Protein AF-A0A7W1Q8U8-F1 (afdb_monomer_lite)

Foldseek 3Di:
DPPPDPPDDPQLLVLLVVQDDPVDDLVVSLVSSQVSCVVVVHPRDDSVVSSVSNVVVVVVVVLVVQLVVQLVVLVVVLVVCVVVVHDRDPVVSVVSNVPRSD

Structure (mmCIF, N/CA/C/O backbone):
data_AF-A0A7W1Q8U8-F1
#
_entry.id   AF-A0A7W1Q8U8-F1
#
loop_
_atom_site.group_PDB
_atom_site.id
_atom_site.type_symbol
_atom_site.label_atom_id
_atom_site.label_alt_id
_atom_site.label_comp_id
_atom_site.label_asym_id
_atom_site.label_entity_id
_atom_site.label_seq_id
_atom_site.pdbx_PDB_ins_code
_atom_site.Cartn_x
_atom_site.Cartn_y
_atom_site.Cartn_z
_atom_site.occupancy
_atom_site.B_iso_or_equiv
_atom_site.auth_seq_id
_atom_site.auth_comp_id
_atom_site.auth_asym_id
_atom_site.auth_atom_id
_atom_site.pdbx_PDB_model_num
ATOM 1 N N . MET A 1 1 ? 18.008 -9.999 14.019 1.00 39.34 1 MET A N 1
ATOM 2 C CA . MET A 1 1 ? 16.754 -9.231 13.852 1.00 39.34 1 MET A CA 1
ATOM 3 C C . MET A 1 1 ? 15.708 -9.895 14.726 1.00 39.34 1 MET A C 1
ATOM 5 O O . MET A 1 1 ? 15.533 -11.094 14.583 1.00 39.34 1 MET A O 1
ATOM 9 N N . VAL A 1 2 ? 15.090 -9.178 15.667 1.00 39.09 2 VAL A N 1
ATOM 10 C CA . VAL A 1 2 ? 13.995 -9.750 16.467 1.00 39.09 2 VAL A CA 1
ATOM 11 C C . VAL A 1 2 ? 12.742 -9.722 15.603 1.00 39.09 2 VAL A C 1
ATOM 13 O O . VAL A 1 2 ? 12.272 -8.645 15.236 1.00 39.09 2 VAL A O 1
ATOM 16 N N . GLU A 1 3 ? 12.230 -10.893 15.245 1.00 44.72 3 GLU A N 1
ATOM 17 C CA . GLU A 1 3 ? 10.962 -11.035 14.538 1.00 44.72 3 GLU A CA 1
ATOM 18 C C . GLU A 1 3 ? 9.834 -10.779 15.548 1.00 44.72 3 GLU A C 1
ATOM 20 O O . GLU A 1 3 ? 9.376 -11.659 16.272 1.00 44.72 3 GLU A O 1
ATOM 25 N N . ILE A 1 4 ? 9.473 -9.504 15.706 1.00 41.94 4 ILE A N 1
ATOM 26 C CA . ILE A 1 4 ? 8.387 -9.096 16.596 1.00 41.94 4 ILE A CA 1
ATOM 27 C C . ILE A 1 4 ? 7.086 -9.536 15.929 1.00 41.94 4 ILE A C 1
ATOM 29 O O . ILE A 1 4 ? 6.725 -9.003 14.877 1.00 41.94 4 ILE A O 1
ATOM 33 N N . ALA A 1 5 ? 6.378 -10.487 16.544 1.00 51.53 5 ALA A N 1
ATOM 34 C CA . ALA A 1 5 ? 5.048 -10.889 16.099 1.00 51.53 5 ALA A CA 1
ATOM 35 C C . ALA A 1 5 ? 4.173 -9.638 15.880 1.00 51.53 5 ALA A C 1
ATOM 37 O O . ALA A 1 5 ? 4.193 -8.728 16.723 1.00 51.53 5 ALA A O 1
ATOM 38 N N . PRO A 1 6 ? 3.420 -9.542 14.766 1.00 63.62 6 PRO A N 1
ATOM 39 C CA . PRO A 1 6 ? 2.540 -8.410 14.531 1.00 63.62 6 PRO A CA 1
ATOM 40 C C . PRO A 1 6 ? 1.657 -8.186 15.759 1.00 63.62 6 PRO A C 1
ATOM 42 O O . PRO A 1 6 ? 0.950 -9.088 16.198 1.00 63.62 6 PRO A O 1
ATOM 45 N N . ARG A 1 7 ? 1.691 -6.972 16.326 1.00 74.38 7 ARG A N 1
ATOM 46 C CA . ARG A 1 7 ? 0.900 -6.624 17.525 1.00 74.38 7 ARG A CA 1
ATOM 47 C C . ARG A 1 7 ? -0.612 -6.799 17.323 1.00 74.38 7 ARG A C 1
ATOM 49 O O . ARG A 1 7 ? -1.356 -6.769 18.296 1.00 74.38 7 ARG A O 1
ATOM 56 N N . TYR A 1 8 ? -1.057 -6.945 16.077 1.00 80.56 8 TYR A N 1
ATOM 57 C CA . TYR A 1 8 ? -2.441 -7.196 15.706 1.00 80.56 8 TYR A CA 1
ATOM 58 C C . TYR A 1 8 ? -2.553 -8.467 14.881 1.00 80.56 8 TYR A C 1
ATOM 60 O O . TYR A 1 8 ? -1.660 -8.791 14.098 1.00 80.56 8 TYR A O 1
ATOM 68 N N . SER A 1 9 ? -3.686 -9.149 15.029 1.00 84.06 9 SER A N 1
ATOM 69 C CA . SER A 1 9 ? -4.004 -10.336 14.245 1.00 84.06 9 SER A CA 1
ATOM 70 C C . SER A 1 9 ? -4.007 -10.032 12.743 1.00 84.06 9 SER A C 1
ATOM 72 O O . SER A 1 9 ? -4.287 -8.908 12.309 1.00 84.06 9 SER A O 1
ATOM 74 N N . ALA A 1 10 ? -3.745 -11.058 11.932 1.00 87.75 10 ALA A N 1
ATOM 75 C CA . ALA A 1 10 ? -3.789 -10.952 10.474 1.00 87.75 10 ALA A CA 1
ATOM 76 C C . ALA A 1 10 ? -5.136 -10.406 9.963 1.00 87.75 10 ALA A C 1
ATOM 78 O O . ALA A 1 10 ? -5.166 -9.655 8.993 1.00 87.75 10 ALA A O 1
ATOM 79 N N . ALA A 1 11 ? -6.235 -10.704 10.663 1.00 88.31 11 ALA A N 1
ATOM 80 C CA . ALA A 1 11 ? -7.566 -10.203 10.336 1.00 88.31 11 ALA A CA 1
ATOM 81 C C . ALA A 1 11 ? -7.670 -8.667 10.420 1.00 88.31 11 ALA A C 1
ATOM 83 O O . ALA A 1 11 ? -8.285 -8.050 9.555 1.00 88.31 11 ALA A O 1
ATOM 84 N N . ILE A 1 12 ? -7.020 -8.030 11.403 1.00 88.25 12 ILE A N 1
ATOM 85 C CA . ILE A 1 12 ? -6.981 -6.561 11.506 1.00 88.25 12 ILE A CA 1
ATOM 86 C C . ILE A 1 12 ? -6.148 -5.958 10.380 1.00 88.25 12 ILE A C 1
ATOM 88 O O . ILE A 1 12 ? -6.537 -4.946 9.802 1.00 88.25 12 ILE A O 1
ATOM 92 N N . LEU A 1 13 ? -5.008 -6.572 10.051 1.00 89.81 13 LEU A N 1
ATOM 93 C CA . LEU A 1 13 ? -4.177 -6.110 8.938 1.00 89.81 13 LEU A CA 1
ATOM 94 C C . LEU A 1 13 ? -4.944 -6.187 7.615 1.00 89.81 13 LEU A C 1
ATOM 96 O O . LEU A 1 13 ? -4.891 -5.255 6.818 1.00 89.81 13 LEU A O 1
ATOM 100 N N . GLU A 1 14 ? -5.699 -7.262 7.410 1.00 91.75 14 GLU A N 1
ATOM 101 C CA . GLU A 1 14 ? -6.539 -7.427 6.230 1.00 91.75 14 GLU A CA 1
ATOM 102 C C . GLU A 1 14 ? -7.702 -6.427 6.201 1.00 91.75 14 GLU A C 1
ATOM 104 O O . GLU A 1 14 ? -7.980 -5.837 5.157 1.00 91.75 14 GLU A O 1
ATOM 109 N N . ALA A 1 15 ? -8.333 -6.156 7.349 1.00 92.19 15 ALA A N 1
ATOM 110 C CA . ALA A 1 15 ? -9.352 -5.116 7.464 1.00 92.19 15 ALA A CA 1
ATOM 111 C C . ALA A 1 15 ? -8.791 -3.732 7.098 1.00 92.19 15 ALA A C 1
ATOM 113 O O . ALA A 1 15 ? -9.438 -2.993 6.362 1.00 92.19 15 ALA A O 1
ATOM 114 N N . VAL A 1 16 ? -7.569 -3.399 7.535 1.00 91.38 16 VAL A N 1
ATOM 115 C CA . VAL A 1 16 ? -6.888 -2.158 7.127 1.00 91.38 16 VAL A CA 1
ATOM 116 C C . VAL A 1 16 ? -6.713 -2.106 5.611 1.00 91.38 16 VAL A C 1
ATOM 118 O O . VAL A 1 16 ? -7.030 -1.088 5.012 1.00 91.38 16 VAL A O 1
ATOM 121 N N . ARG A 1 17 ? -6.258 -3.191 4.972 1.00 90.69 17 ARG A N 1
ATOM 122 C CA . ARG A 1 17 ? -6.060 -3.221 3.511 1.00 90.69 17 ARG A CA 1
ATOM 123 C C . ARG A 1 17 ? -7.365 -3.062 2.734 1.00 90.69 17 ARG A C 1
ATOM 125 O O . ARG A 1 17 ? -7.378 -2.376 1.720 1.00 90.69 17 ARG A O 1
ATOM 132 N N . LYS A 1 18 ? -8.442 -3.705 3.190 1.00 93.88 18 LYS A N 1
ATOM 133 C CA . LYS A 1 18 ? -9.750 -3.685 2.515 1.00 93.88 18 LYS A CA 1
ATOM 134 C C . LYS A 1 18 ? -10.516 -2.382 2.715 1.00 93.88 18 LYS A C 1
ATOM 136 O O . LYS A 1 18 ? -11.278 -1.993 1.837 1.00 93.88 18 LYS A O 1
ATOM 141 N N . LEU A 1 19 ? -10.355 -1.747 3.874 1.00 93.31 19 LEU A N 1
ATOM 142 C CA . LEU A 1 19 ? -11.119 -0.561 4.265 1.00 93.31 19 LEU A CA 1
ATOM 143 C C . LEU A 1 19 ? -10.339 0.746 4.090 1.00 93.31 19 LEU A C 1
ATOM 145 O O . LEU A 1 19 ? -10.921 1.811 4.302 1.00 93.31 19 LEU A O 1
ATOM 149 N N . ASP A 1 20 ? -9.049 0.692 3.737 1.00 93.50 20 ASP A N 1
ATOM 150 C CA . ASP A 1 20 ? -8.278 1.896 3.429 1.00 93.50 20 ASP A CA 1
ATOM 151 C C . ASP A 1 20 ? -8.803 2.545 2.150 1.00 93.50 20 ASP A C 1
ATOM 153 O O . ASP A 1 20 ? -8.618 2.048 1.040 1.00 93.50 20 ASP A O 1
ATOM 157 N N . ASP A 1 21 ? -9.438 3.696 2.330 1.00 93.12 21 ASP A N 1
ATOM 158 C CA . ASP A 1 21 ? -9.864 4.577 1.258 1.00 93.12 21 ASP A CA 1
ATOM 159 C C . ASP A 1 21 ? -9.074 5.884 1.369 1.00 93.12 21 ASP A C 1
ATOM 161 O O . ASP A 1 21 ? -9.136 6.598 2.376 1.00 93.12 21 ASP A O 1
ATOM 165 N N . ARG A 1 22 ? -8.302 6.200 0.325 1.00 91.19 22 ARG A N 1
ATOM 166 C CA . ARG A 1 22 ? -7.490 7.424 0.271 1.00 91.19 22 ARG A CA 1
ATOM 167 C C . ARG A 1 22 ? -8.323 8.697 0.158 1.00 91.19 22 ARG A C 1
ATOM 169 O O . ARG A 1 22 ? -7.816 9.751 0.532 1.00 91.19 22 ARG A O 1
ATOM 176 N N . SER A 1 23 ? -9.564 8.604 -0.318 1.00 93.81 23 SER A N 1
ATOM 177 C CA . SER A 1 23 ? -10.496 9.735 -0.385 1.00 93.81 23 SER A CA 1
ATOM 178 C C . SER A 1 23 ? -11.049 10.125 0.989 1.00 93.81 23 SER A C 1
ATOM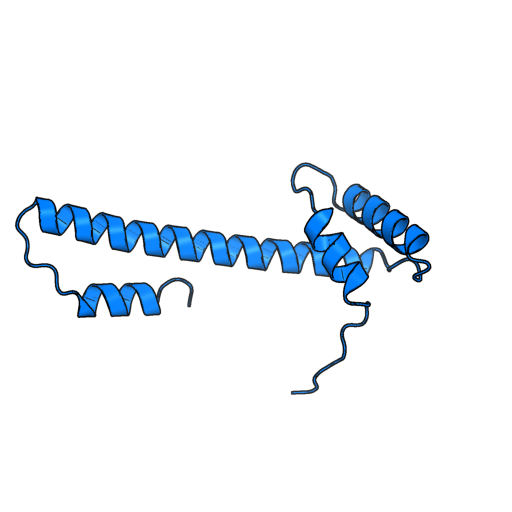 180 O O . SER A 1 23 ? -11.538 11.239 1.168 1.00 93.81 23 SER A O 1
ATOM 182 N N . GLN A 1 24 ? -10.946 9.228 1.975 1.00 94.25 24 GLN A N 1
ATOM 183 C CA . GLN A 1 24 ? -11.511 9.413 3.305 1.00 94.25 24 GLN A CA 1
ATOM 184 C C . GLN A 1 24 ? -10.458 9.880 4.321 1.00 94.25 24 GLN A C 1
ATOM 186 O O . GLN A 1 24 ? -9.283 9.492 4.248 1.00 94.25 24 GLN A O 1
ATOM 191 N N . PRO A 1 25 ? -10.860 10.660 5.344 1.00 93.56 25 PRO A N 1
ATOM 192 C CA . PRO A 1 25 ? -9.989 10.961 6.472 1.00 93.56 25 PRO A CA 1
ATOM 193 C C . PRO A 1 25 ? -9.521 9.682 7.181 1.00 93.56 25 PRO A C 1
ATOM 195 O O . PRO A 1 25 ? -10.300 8.756 7.402 1.00 93.56 25 PRO A O 1
ATOM 198 N N . MET A 1 26 ? -8.268 9.651 7.650 1.00 91.56 26 MET A N 1
ATOM 199 C CA . MET A 1 26 ? -7.718 8.480 8.363 1.00 91.56 26 MET A CA 1
ATOM 200 C C . MET A 1 26 ? -8.532 8.097 9.607 1.00 91.56 26 MET A C 1
ATOM 202 O O . MET A 1 26 ? -8.592 6.925 9.972 1.00 91.56 26 MET A O 1
ATOM 206 N N . ALA A 1 27 ? -9.159 9.079 10.262 1.00 92.31 27 ALA A N 1
ATOM 207 C CA . ALA A 1 27 ? -10.057 8.842 11.387 1.00 92.31 27 ALA A CA 1
ATOM 208 C C . ALA A 1 27 ? -11.280 8.007 10.980 1.00 92.31 27 ALA A C 1
ATOM 210 O O . ALA A 1 27 ? -11.693 7.137 11.741 1.00 92.31 27 ALA A O 1
ATOM 211 N N . GLU A 1 28 ? -11.821 8.229 9.780 1.00 95.31 28 GLU A N 1
ATOM 212 C CA . GLU A 1 28 ? -12.947 7.457 9.256 1.00 95.31 28 GLU A CA 1
ATOM 213 C C . GLU A 1 28 ? -12.533 6.020 8.942 1.00 95.31 28 GLU A C 1
ATOM 215 O O . GLU A 1 28 ? -13.168 5.077 9.408 1.00 95.31 28 GLU A O 1
ATOM 220 N N . VAL A 1 29 ? -11.392 5.836 8.273 1.00 93.94 29 VAL A N 1
ATOM 221 C CA . VAL A 1 29 ? -10.820 4.499 8.037 1.00 93.94 29 VAL A CA 1
ATOM 222 C C . VAL A 1 29 ? -10.605 3.759 9.363 1.00 93.94 29 VAL A C 1
ATOM 224 O O . VAL A 1 29 ? -11.012 2.609 9.512 1.00 93.94 29 VAL A O 1
ATOM 227 N N . ALA A 1 30 ? -10.038 4.424 10.373 1.00 92.25 30 ALA A N 1
ATOM 228 C CA . ALA A 1 30 ? -9.819 3.817 11.682 1.00 92.25 30 ALA A CA 1
ATOM 229 C C . ALA A 1 30 ? -11.125 3.470 12.419 1.00 92.25 30 ALA A C 1
ATOM 231 O O . ALA A 1 30 ? -11.171 2.455 13.116 1.00 92.25 30 ALA A O 1
ATOM 232 N N . ARG A 1 31 ? -12.189 4.273 12.263 1.00 92.31 31 ARG A N 1
ATOM 233 C CA . ARG A 1 31 ? -13.525 3.945 1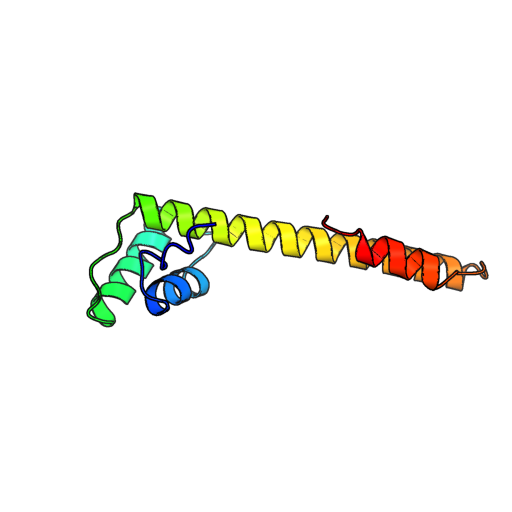2.787 1.00 92.31 31 ARG A CA 1
ATOM 234 C C . ARG A 1 31 ? -14.065 2.669 12.149 1.00 92.31 31 ARG A C 1
ATOM 236 O O . ARG A 1 31 ? -14.477 1.772 12.881 1.00 92.31 31 ARG A O 1
ATOM 243 N N . ARG A 1 32 ? -13.993 2.555 10.820 1.00 94.38 32 ARG A N 1
ATOM 244 C CA . ARG A 1 32 ? -14.463 1.376 10.070 1.00 94.38 32 ARG A CA 1
ATOM 245 C C . ARG A 1 32 ? -13.670 0.120 10.427 1.00 94.38 32 ARG A C 1
ATOM 247 O O . ARG A 1 32 ? -14.263 -0.921 10.682 1.00 94.38 32 ARG A O 1
ATOM 254 N N . VAL A 1 33 ? -12.346 0.227 10.550 1.00 92.81 33 VAL A N 1
ATOM 255 C CA . VAL A 1 33 ? -11.502 -0.890 11.014 1.00 92.81 33 VAL A CA 1
ATOM 256 C C . VAL A 1 33 ? -11.835 -1.281 12.457 1.00 92.81 33 VAL A C 1
ATOM 258 O O . VAL A 1 33 ? -11.865 -2.464 12.779 1.00 92.81 33 VAL A O 1
ATOM 261 N N . GLY A 1 34 ? -12.115 -0.311 13.331 1.00 92.62 34 GLY A N 1
ATOM 262 C CA . GLY A 1 34 ? -12.558 -0.581 14.699 1.00 92.62 34 GLY A CA 1
ATOM 263 C C . GLY A 1 34 ? -13.914 -1.290 14.769 1.00 92.62 34 GLY A C 1
ATOM 264 O O . GLY A 1 34 ? -14.081 -2.174 15.603 1.00 92.62 34 GLY A O 1
ATOM 265 N N . ALA A 1 35 ? -14.855 -0.936 13.889 1.00 94.31 35 ALA A N 1
ATOM 266 C CA . ALA A 1 35 ? -16.138 -1.626 13.766 1.00 94.31 35 ALA A CA 1
ATOM 267 C C . ALA A 1 35 ? -15.951 -3.070 13.273 1.00 94.31 35 ALA A C 1
ATOM 269 O O . ALA A 1 35 ? -16.436 -3.996 13.914 1.00 94.31 35 ALA A O 1
ATOM 270 N N . ALA A 1 36 ? -15.141 -3.277 12.230 1.00 94.06 36 ALA A N 1
ATOM 271 C CA . ALA A 1 36 ? -14.805 -4.614 11.738 1.00 94.06 36 ALA A CA 1
ATOM 272 C C . ALA A 1 36 ? -14.091 -5.470 12.801 1.00 94.06 36 ALA A C 1
ATOM 274 O O . ALA A 1 36 ? -14.339 -6.666 12.916 1.00 94.06 36 ALA A O 1
ATOM 275 N N . ALA A 1 37 ? -13.224 -4.867 13.622 1.00 92.25 37 ALA A N 1
ATOM 276 C CA . ALA A 1 37 ? -12.603 -5.561 14.749 1.00 92.25 37 ALA A CA 1
ATOM 277 C C . ALA A 1 37 ? -13.651 -6.052 15.759 1.00 92.25 37 ALA A C 1
ATOM 279 O O . ALA A 1 37 ? -13.568 -7.192 16.210 1.00 92.25 37 ALA A O 1
ATOM 280 N N . ALA A 1 38 ? -14.647 -5.219 16.073 1.00 92.62 38 ALA A N 1
ATOM 281 C CA . ALA A 1 38 ? -15.727 -5.579 16.984 1.00 92.62 38 ALA A CA 1
ATOM 282 C C . ALA A 1 38 ? -16.604 -6.713 16.427 1.00 92.62 38 ALA A C 1
ATOM 284 O O . ALA A 1 38 ? -16.916 -7.645 17.163 1.00 92.62 38 ALA A O 1
ATOM 285 N N . GLU A 1 39 ? -16.937 -6.684 15.132 1.00 93.62 39 GLU A N 1
ATOM 286 C CA . GLU A 1 39 ? -17.677 -7.764 14.455 1.00 93.62 39 GLU A CA 1
ATOM 287 C C . GLU A 1 39 ? -16.930 -9.105 14.498 1.00 93.62 39 GLU A C 1
ATOM 289 O O . GLU A 1 39 ? -17.542 -10.164 14.605 1.00 93.62 39 GLU A O 1
ATOM 294 N N . LEU A 1 40 ? -15.597 -9.061 14.473 1.00 90.12 40 LEU A N 1
ATOM 295 C CA . LEU A 1 40 ? -14.727 -10.234 14.573 1.00 90.12 40 LEU A CA 1
ATOM 296 C C . LEU A 1 40 ? -14.434 -10.660 16.024 1.00 90.12 40 LEU A C 1
ATOM 298 O O . LEU A 1 40 ? -13.635 -11.572 16.237 1.00 90.12 40 LEU A O 1
ATOM 302 N N . GLY A 1 41 ? -15.026 -9.996 17.024 1.00 90.25 41 GLY A N 1
ATOM 303 C CA . GLY A 1 41 ? -14.768 -10.264 18.444 1.00 90.25 41 GLY A CA 1
ATOM 304 C C . GLY A 1 41 ? -13.347 -9.908 18.897 1.00 90.25 41 GLY A C 1
ATOM 305 O O . GLY A 1 41 ? -12.872 -10.409 19.916 1.00 90.25 41 GLY A O 1
ATOM 306 N N . LEU A 1 42 ? -12.640 -9.066 18.139 1.00 88.75 42 LEU A N 1
ATOM 307 C CA . LEU A 1 42 ? -11.270 -8.655 18.422 1.00 88.75 42 LEU A CA 1
ATOM 308 C C . LEU A 1 42 ? -11.237 -7.353 19.235 1.00 88.75 42 LEU A C 1
ATOM 310 O O . LEU A 1 42 ? -12.080 -6.471 19.043 1.00 88.75 42 LEU A O 1
ATOM 314 N N . PRO A 1 43 ? -10.227 -7.168 20.106 1.00 86.94 43 PRO A N 1
ATOM 315 C CA . PRO A 1 43 ? -10.039 -5.909 20.809 1.00 86.94 43 PRO A CA 1
ATOM 316 C C . PRO A 1 43 ? -9.906 -4.741 19.833 1.00 86.94 43 PRO A C 1
ATOM 318 O O . PRO A 1 43 ? -9.175 -4.819 18.840 1.00 86.94 43 PRO A O 1
ATOM 321 N N . LYS A 1 44 ? -10.574 -3.628 20.152 1.00 86.12 44 LYS A N 1
ATOM 322 C CA . LYS A 1 44 ? -10.505 -2.408 19.348 1.00 86.12 44 LYS A CA 1
ATOM 323 C C . LYS A 1 44 ? -9.046 -1.941 19.227 1.00 86.12 44 LYS A C 1
ATOM 325 O O . LYS A 1 44 ? -8.425 -1.627 20.246 1.00 86.12 44 LYS A O 1
ATOM 330 N N . PRO A 1 45 ? -8.496 -1.832 18.006 1.00 86.94 45 PRO A N 1
ATOM 331 C CA . PRO A 1 45 ? -7.126 -1.379 17.828 1.00 86.94 45 PRO A CA 1
ATOM 332 C C . PRO A 1 45 ? -6.944 0.086 18.245 1.00 86.94 45 PRO A C 1
ATOM 334 O O . PRO A 1 45 ? -7.837 0.920 18.079 1.00 86.94 45 PRO A O 1
ATOM 337 N N . SER A 1 46 ? -5.751 0.429 18.734 1.00 88.75 46 SER A N 1
ATOM 338 C CA . SER A 1 46 ? -5.404 1.823 19.032 1.00 88.75 46 SER A CA 1
ATOM 339 C C . SER A 1 46 ? -5.314 2.643 17.746 1.00 88.75 46 SER A C 1
ATOM 341 O O . SER A 1 46 ? -4.615 2.253 16.805 1.00 88.75 46 SER A O 1
ATOM 343 N N . TYR A 1 47 ? -5.946 3.821 17.739 1.00 89.12 47 TYR A N 1
ATOM 344 C CA . TYR A 1 47 ? -5.896 4.758 16.615 1.00 89.12 47 TYR A CA 1
ATOM 345 C C . TYR A 1 47 ? -4.460 5.086 16.188 1.00 89.12 47 TYR A C 1
ATOM 347 O O . TYR A 1 47 ? -4.157 5.083 15.000 1.00 89.12 47 TYR A O 1
ATOM 355 N N . VAL A 1 48 ? -3.548 5.306 17.143 1.00 90.75 48 VAL A N 1
ATOM 356 C CA . VAL A 1 48 ? -2.148 5.661 16.850 1.00 90.75 48 VAL A CA 1
ATOM 357 C C . VAL A 1 48 ? -1.443 4.547 16.080 1.00 90.75 48 VAL A C 1
ATOM 359 O O . VAL A 1 48 ? -0.733 4.811 15.109 1.00 90.75 48 VAL A O 1
ATOM 362 N N . HIS A 1 49 ? -1.649 3.292 16.480 1.00 88.62 49 HIS A N 1
ATOM 363 C CA . HIS A 1 49 ? -1.056 2.169 15.765 1.00 88.62 49 HIS A CA 1
ATOM 364 C C . HIS A 1 49 ? -1.751 1.905 14.423 1.00 88.62 49 HIS A C 1
ATOM 366 O O . HIS A 1 49 ? -1.054 1.646 13.446 1.00 88.62 49 HIS A O 1
ATOM 372 N N . LEU A 1 50 ? -3.083 2.015 14.342 1.00 89.81 50 LEU A N 1
ATOM 373 C CA . LEU A 1 50 ? -3.808 1.906 13.069 1.00 89.81 50 LEU A CA 1
ATOM 374 C C . LEU A 1 50 ? -3.328 2.947 12.066 1.00 89.81 50 LEU A C 1
ATOM 376 O O . LEU A 1 50 ? -3.047 2.615 10.921 1.00 89.81 50 LEU A O 1
ATOM 380 N N . ARG A 1 51 ? -3.157 4.192 12.516 1.00 91.12 51 ARG A N 1
ATOM 381 C CA . ARG A 1 51 ? -2.635 5.278 11.692 1.00 91.12 51 ARG A CA 1
ATOM 382 C C . ARG A 1 51 ? -1.277 4.912 11.093 1.00 91.12 51 ARG A C 1
ATOM 384 O O . ARG A 1 51 ? -1.083 5.097 9.898 1.00 91.12 51 ARG A O 1
ATOM 391 N N . ARG A 1 52 ? -0.359 4.362 11.895 1.00 91.44 52 ARG A N 1
ATOM 392 C CA . ARG A 1 52 ? 0.957 3.899 11.414 1.00 91.44 52 ARG A CA 1
ATOM 393 C C . ARG A 1 52 ? 0.838 2.764 10.395 1.00 91.44 52 ARG A C 1
ATOM 395 O O . ARG A 1 52 ? 1.550 2.784 9.400 1.00 91.44 52 ARG A O 1
ATOM 402 N N . LEU A 1 53 ? -0.067 1.809 10.617 1.00 90.50 53 LEU A N 1
ATOM 403 C CA . LEU A 1 53 ? -0.304 0.707 9.680 1.00 90.50 53 LEU A CA 1
ATOM 404 C C . LEU A 1 53 ? -0.863 1.197 8.341 1.00 90.50 53 LEU A C 1
ATOM 406 O O . LEU A 1 53 ? -0.400 0.745 7.300 1.00 90.50 53 LEU A O 1
ATOM 410 N N . ILE A 1 54 ? -1.809 2.138 8.368 1.00 91.50 54 ILE A N 1
ATOM 411 C CA . ILE A 1 54 ? -2.380 2.750 7.161 1.00 91.50 54 ILE A CA 1
ATOM 412 C C . ILE A 1 54 ? -1.296 3.504 6.384 1.00 91.50 54 ILE A C 1
ATOM 414 O O . ILE A 1 54 ? -1.172 3.314 5.180 1.00 91.50 54 ILE A O 1
ATOM 418 N N . VAL A 1 55 ? -0.473 4.317 7.059 1.00 93.25 55 VAL A N 1
ATOM 419 C CA . VAL A 1 55 ? 0.640 5.035 6.406 1.00 93.25 55 VAL A CA 1
ATOM 420 C C . VAL A 1 55 ? 1.610 4.055 5.758 1.00 93.25 55 VAL A C 1
ATOM 422 O O . VAL A 1 55 ? 1.830 4.140 4.557 1.00 93.25 55 VAL A O 1
ATOM 425 N N . ALA A 1 56 ? 2.099 3.070 6.512 1.00 91.31 56 ALA A N 1
ATOM 426 C CA . ALA A 1 56 ? 3.022 2.071 5.984 1.00 91.31 56 ALA A CA 1
ATOM 427 C C . ALA A 1 56 ? 2.408 1.270 4.823 1.00 91.31 56 ALA A C 1
ATOM 429 O O . ALA A 1 56 ? 3.102 0.886 3.882 1.00 91.31 56 ALA A O 1
ATOM 430 N N . HIS A 1 57 ? 1.099 1.004 4.866 1.00 90.50 57 HIS A N 1
ATOM 431 C CA . HIS A 1 57 ? 0.394 0.370 3.758 1.00 90.50 57 HIS A CA 1
ATOM 432 C C . HIS A 1 57 ? 0.404 1.251 2.505 1.00 90.50 57 HIS A C 1
ATOM 434 O O . HIS A 1 57 ? 0.726 0.763 1.421 1.00 90.50 57 HIS A O 1
ATOM 440 N N . ARG A 1 58 ? 0.093 2.542 2.654 1.00 93.25 58 ARG A N 1
ATOM 441 C CA . ARG A 1 58 ? 0.073 3.503 1.547 1.00 93.25 58 ARG A CA 1
ATOM 442 C C . ARG A 1 58 ? 1.462 3.719 0.951 1.00 93.25 58 ARG A C 1
ATOM 444 O O . ARG A 1 58 ? 1.582 3.644 -0.265 1.00 93.25 58 ARG A O 1
ATOM 451 N N . GLU A 1 59 ? 2.491 3.862 1.781 1.00 93.38 59 GLU A N 1
ATOM 452 C CA . GLU A 1 59 ? 3.889 3.989 1.346 1.00 93.38 59 GLU A CA 1
ATOM 453 C C . GLU A 1 59 ? 4.330 2.789 0.504 1.00 93.38 59 GLU A C 1
ATOM 455 O O . GLU A 1 59 ? 4.892 2.960 -0.573 1.00 93.38 59 GLU A O 1
ATOM 460 N N . ARG A 1 60 ? 4.003 1.562 0.933 1.00 90.88 60 ARG A N 1
ATOM 461 C CA . ARG A 1 60 ? 4.294 0.353 0.144 1.00 90.88 60 ARG A CA 1
ATOM 462 C C . ARG A 1 60 ? 3.569 0.348 -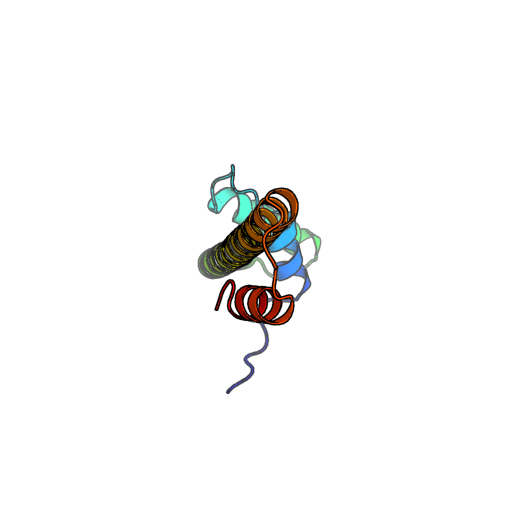1.196 1.00 90.88 60 ARG A C 1
ATOM 464 O O . ARG A 1 60 ? 4.149 -0.058 -2.196 1.00 90.88 60 ARG A O 1
ATOM 471 N N . GLN A 1 61 ? 2.304 0.769 -1.223 1.00 91.38 61 GLN A N 1
ATOM 472 C CA . GLN A 1 61 ? 1.561 0.868 -2.479 1.00 91.38 61 GLN A CA 1
ATOM 473 C C . GLN A 1 61 ? 2.149 1.930 -3.414 1.00 91.38 61 GLN A C 1
ATOM 475 O O . GLN A 1 61 ? 2.126 1.739 -4.625 1.00 91.38 61 GLN A O 1
ATOM 480 N N . ASP A 1 62 ? 2.634 3.044 -2.870 1.00 92.69 62 ASP A N 1
ATOM 481 C CA . ASP A 1 62 ? 3.209 4.131 -3.662 1.00 92.69 62 ASP A CA 1
ATOM 482 C C . ASP A 1 62 ? 4.583 3.750 -4.208 1.00 92.69 62 ASP A C 1
ATOM 484 O O . ASP A 1 62 ? 4.833 3.965 -5.389 1.00 92.69 62 ASP A O 1
ATOM 488 N N . ALA A 1 63 ? 5.413 3.077 -3.409 1.00 91.00 63 ALA A N 1
ATOM 489 C CA . ALA A 1 63 ? 6.672 2.502 -3.875 1.00 91.00 63 ALA A CA 1
ATOM 490 C C . ALA A 1 63 ? 6.451 1.458 -4.984 1.00 91.00 63 ALA A C 1
ATOM 492 O O . ALA A 1 63 ? 7.119 1.489 -6.013 1.00 91.00 63 ALA A O 1
ATOM 493 N N . GLU A 1 64 ? 5.470 0.565 -4.819 1.00 91.50 64 GLU A N 1
ATOM 494 C CA . GLU A 1 64 ? 5.124 -0.429 -5.842 1.00 91.50 64 GLU A CA 1
ATOM 495 C C . GLU A 1 64 ? 4.589 0.229 -7.123 1.00 91.50 64 GLU A C 1
ATOM 497 O O . GLU A 1 64 ? 4.906 -0.221 -8.223 1.00 91.50 64 GLU A O 1
ATOM 502 N N . ARG A 1 65 ? 3.793 1.301 -7.005 1.00 91.75 65 ARG A N 1
ATOM 503 C CA . ARG A 1 65 ? 3.338 2.085 -8.163 1.00 91.75 65 ARG A CA 1
ATOM 504 C C . ARG A 1 65 ? 4.507 2.750 -8.880 1.00 91.75 65 ARG A C 1
ATOM 506 O O . ARG A 1 65 ? 4.659 2.523 -10.073 1.00 91.75 65 ARG A O 1
ATOM 513 N N . ALA A 1 66 ? 5.358 3.472 -8.154 1.00 92.38 66 ALA A N 1
ATOM 514 C CA . ALA A 1 66 ? 6.531 4.135 -8.718 1.00 92.38 66 ALA A CA 1
ATOM 515 C C . ALA A 1 66 ? 7.441 3.141 -9.453 1.00 92.38 66 ALA A C 1
ATOM 517 O O . ALA A 1 66 ? 7.801 3.365 -10.604 1.00 92.38 66 ALA A O 1
ATOM 518 N N . ARG A 1 67 ? 7.716 1.984 -8.838 1.00 91.31 67 ARG A N 1
ATOM 519 C CA . ARG A 1 67 ? 8.499 0.911 -9.460 1.00 91.31 67 ARG A CA 1
ATOM 520 C C . ARG A 1 67 ? 7.859 0.383 -10.745 1.00 91.31 67 ARG A C 1
ATOM 522 O O . ARG A 1 67 ? 8.551 0.123 -11.724 1.00 91.31 67 ARG A O 1
ATOM 529 N N . ARG A 1 68 ? 6.537 0.192 -10.760 1.00 93.44 68 ARG A N 1
ATOM 530 C CA . ARG A 1 68 ? 5.816 -0.252 -11.966 1.00 93.44 68 ARG A CA 1
ATOM 531 C C . ARG A 1 68 ? 5.854 0.787 -13.075 1.00 93.44 68 ARG A C 1
ATOM 533 O O . ARG A 1 68 ? 5.964 0.401 -14.237 1.00 93.44 68 ARG A O 1
ATOM 540 N N . ASP A 1 69 ? 5.729 2.058 -12.723 1.00 95.25 69 ASP A N 1
ATOM 541 C CA . ASP A 1 69 ? 5.762 3.156 -13.683 1.00 95.25 69 ASP A CA 1
ATOM 542 C C . ASP A 1 69 ? 7.159 3.285 -14.306 1.00 95.25 69 ASP A C 1
ATOM 544 O O . ASP A 1 69 ? 7.266 3.348 -15.528 1.00 95.25 69 ASP A O 1
ATOM 548 N N . GLU A 1 70 ? 8.218 3.156 -13.505 1.00 95.00 70 GLU A N 1
ATOM 549 C CA . GLU A 1 70 ? 9.607 3.109 -13.981 1.00 95.00 70 GLU A CA 1
ATOM 550 C C . GLU A 1 70 ? 9.863 1.911 -14.914 1.00 95.00 70 GLU A C 1
ATOM 552 O O . GLU A 1 70 ? 10.390 2.064 -16.016 1.00 95.00 70 GLU A O 1
ATOM 557 N N . ILE A 1 71 ? 9.428 0.703 -14.531 1.00 95.38 71 ILE A N 1
ATOM 558 C CA . ILE A 1 71 ? 9.536 -0.484 -15.399 1.00 95.38 71 ILE A CA 1
ATOM 559 C C . ILE A 1 71 ? 8.782 -0.265 -16.715 1.00 95.38 71 ILE A C 1
ATOM 561 O O . ILE A 1 71 ? 9.272 -0.635 -17.784 1.00 95.38 71 ILE A O 1
ATOM 565 N N . ARG A 1 72 ? 7.584 0.327 -16.656 1.00 96.00 72 ARG A N 1
ATOM 566 C CA . ARG A 1 72 ? 6.792 0.636 -17.850 1.00 96.00 72 ARG A CA 1
ATOM 567 C C . ARG A 1 72 ? 7.523 1.623 -18.758 1.00 96.00 72 ARG A C 1
ATOM 569 O O . ARG A 1 72 ? 7.496 1.426 -19.970 1.00 96.00 72 ARG A O 1
ATOM 576 N N . GLU A 1 73 ? 8.171 2.638 -18.200 1.00 96.25 73 GLU A N 1
ATOM 577 C CA . GLU A 1 73 ? 8.968 3.606 -18.954 1.00 96.25 73 GLU A CA 1
ATOM 578 C C . GLU A 1 73 ? 10.158 2.937 -19.655 1.00 96.25 73 GLU A C 1
ATOM 580 O O . GLU A 1 73 ? 10.306 3.081 -20.867 1.00 96.25 73 GLU A O 1
ATOM 585 N N . ILE A 1 74 ? 10.922 2.097 -18.946 1.00 95.38 74 ILE A N 1
ATOM 586 C CA . ILE A 1 74 ? 12.035 1.323 -19.526 1.00 95.38 74 ILE A CA 1
ATOM 587 C C . ILE A 1 74 ? 11.561 0.470 -20.71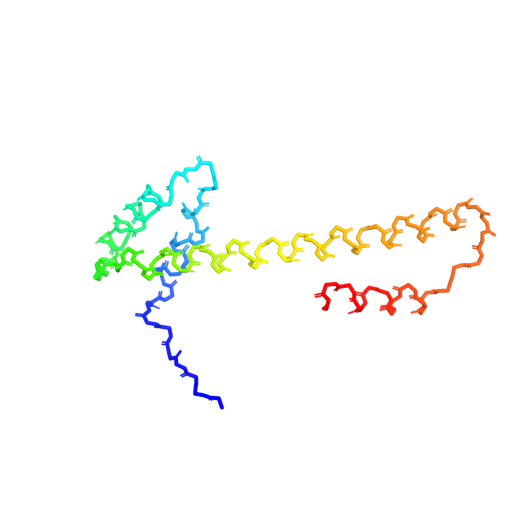2 1.00 95.38 74 ILE A C 1
ATOM 589 O O . ILE A 1 74 ? 12.200 0.434 -21.767 1.00 95.38 74 ILE A O 1
ATOM 593 N N . LEU A 1 75 ? 10.433 -0.228 -20.552 1.00 95.50 75 LEU A N 1
ATOM 594 C CA . LEU A 1 75 ? 9.856 -1.049 -21.618 1.00 95.50 75 LEU A CA 1
ATOM 595 C C . LEU A 1 75 ? 9.388 -0.200 -22.805 1.00 95.50 75 LEU A C 1
ATOM 597 O O . LEU A 1 75 ? 9.560 -0.605 -23.956 1.00 95.50 75 LEU A O 1
ATOM 601 N N . TYR A 1 76 ? 8.810 0.970 -22.537 1.00 96.56 76 TYR A N 1
ATOM 602 C CA . TYR A 1 76 ? 8.357 1.888 -23.574 1.00 96.56 76 TYR A CA 1
ATOM 603 C C . TYR A 1 76 ? 9.527 2.449 -24.390 1.00 96.56 76 TYR A C 1
ATOM 605 O O . TYR A 1 76 ? 9.461 2.470 -25.619 1.00 96.56 76 TYR A O 1
ATOM 613 N N . GLU A 1 77 ? 10.628 2.825 -23.739 1.00 94.56 77 GLU A N 1
ATOM 614 C CA . GLU A 1 77 ? 11.856 3.242 -24.422 1.00 94.56 77 GLU A CA 1
ATOM 615 C C . GLU A 1 77 ? 12.422 2.132 -25.312 1.00 94.56 77 GLU A C 1
ATOM 617 O O . GLU A 1 77 ? 12.706 2.368 -26.487 1.00 94.56 77 GLU A O 1
ATOM 622 N N . ALA A 1 78 ? 12.524 0.907 -24.786 1.00 94.50 78 ALA A N 1
ATOM 623 C CA . ALA A 1 78 ? 13.009 -0.240 -25.551 1.00 94.50 78 ALA A CA 1
ATOM 624 C C . ALA A 1 78 ? 12.137 -0.510 -26.791 1.00 94.50 78 ALA A C 1
ATOM 626 O O . ALA A 1 78 ? 12.652 -0.791 -27.875 1.00 94.50 78 ALA A O 1
ATOM 627 N N . TYR A 1 79 ? 10.816 -0.382 -26.649 1.00 95.25 79 TYR A N 1
ATOM 628 C CA . TYR A 1 79 ? 9.874 -0.493 -27.760 1.00 95.25 79 TYR A CA 1
ATOM 629 C C . TYR A 1 79 ? 10.089 0.599 -28.820 1.00 95.25 79 TYR A C 1
ATOM 631 O O . TYR A 1 79 ? 10.115 0.306 -30.019 1.00 95.25 79 TYR A O 1
ATOM 639 N N . LEU A 1 80 ? 10.275 1.856 -28.403 1.00 96.06 80 LEU A N 1
ATOM 640 C CA . LEU A 1 80 ? 10.545 2.961 -29.324 1.00 96.06 80 LEU A CA 1
ATOM 641 C C . LEU A 1 80 ? 11.866 2.782 -30.077 1.00 96.06 80 LEU A C 1
ATOM 643 O O . LEU A 1 80 ? 11.922 3.061 -31.276 1.00 96.06 80 LEU A O 1
ATOM 647 N N . ASP A 1 81 ? 12.914 2.314 -29.403 1.00 93.00 81 ASP A N 1
ATOM 648 C CA . ASP A 1 81 ? 14.210 2.056 -30.029 1.00 93.00 81 ASP A CA 1
ATOM 649 C C . ASP A 1 81 ? 14.122 0.938 -31.072 1.00 93.00 81 ASP A C 1
ATOM 651 O O . ASP A 1 81 ? 14.628 1.102 -32.187 1.00 93.00 81 ASP A O 1
ATOM 655 N N . LEU A 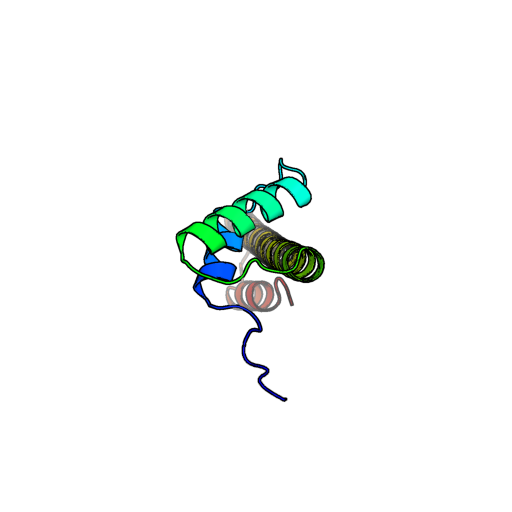1 82 ? 13.403 -0.146 -30.763 1.00 92.56 82 LEU A N 1
ATOM 656 C CA . LEU A 1 82 ? 13.146 -1.221 -31.719 1.00 92.56 82 LEU A CA 1
ATOM 657 C C . LEU A 1 82 ? 12.399 -0.705 -32.959 1.00 92.56 82 LEU A C 1
ATOM 659 O O . LEU A 1 82 ? 12.813 -0.972 -34.087 1.00 92.56 82 LEU A O 1
ATOM 663 N N . ASN A 1 83 ? 11.346 0.096 -32.767 1.00 95.12 83 ASN A N 1
ATOM 664 C CA . ASN A 1 83 ? 10.589 0.701 -33.870 1.00 95.12 83 ASN A CA 1
ATOM 665 C C . ASN A 1 83 ? 11.425 1.665 -34.721 1.00 95.12 83 ASN A C 1
ATOM 667 O O . ASN A 1 83 ? 11.161 1.836 -35.910 1.00 95.12 83 ASN A O 1
ATOM 671 N N . ARG A 1 84 ? 12.457 2.281 -34.140 1.00 95.19 84 ARG A N 1
ATOM 672 C CA . ARG A 1 84 ? 13.424 3.128 -34.855 1.00 95.19 84 ARG A CA 1
ATOM 673 C C . ARG A 1 84 ? 14.545 2.322 -35.521 1.00 95.19 84 ARG A C 1
ATOM 675 O O . ARG A 1 84 ? 15.529 2.914 -35.955 1.00 95.19 84 ARG A O 1
ATOM 682 N N . SER A 1 85 ? 14.407 0.995 -35.610 1.00 92.44 85 SER A N 1
ATOM 683 C CA . SER A 1 85 ? 15.420 0.076 -36.150 1.00 92.44 85 SER A CA 1
ATOM 684 C C . SER A 1 85 ? 16.770 0.160 -35.428 1.00 92.44 85 SER A C 1
ATOM 686 O O . SER A 1 85 ? 17.817 -0.120 -36.012 1.00 92.44 85 SER A O 1
ATOM 688 N N . ARG A 1 86 ? 16.770 0.553 -34.147 1.00 90.94 86 ARG A N 1
ATOM 689 C CA . ARG A 1 86 ? 17.971 0.520 -33.309 1.00 90.94 86 ARG A CA 1
ATOM 690 C C . ARG A 1 86 ? 18.138 -0.874 -32.720 1.00 90.94 86 ARG A C 1
ATOM 692 O O . ARG A 1 86 ? 17.168 -1.555 -32.397 1.00 90.94 86 ARG A O 1
ATOM 699 N N . VAL A 1 87 ? 19.390 -1.289 -32.546 1.00 89.88 87 VAL A N 1
ATOM 700 C CA . VAL A 1 87 ? 19.706 -2.544 -31.859 1.00 89.88 87 VAL A CA 1
ATOM 701 C C . VAL A 1 87 ? 19.399 -2.381 -30.370 1.00 89.88 87 VAL A C 1
ATOM 703 O O . VAL A 1 87 ? 20.024 -1.567 -29.693 1.00 89.88 87 VAL A O 1
ATOM 706 N N . VAL A 1 88 ? 18.452 -3.171 -29.862 1.00 90.12 88 VAL A N 1
ATOM 707 C CA . VAL A 1 88 ? 18.106 -3.230 -28.436 1.00 90.12 88 VAL A CA 1
ATOM 708 C C . VAL A 1 88 ? 18.828 -4.413 -27.799 1.00 90.12 88 VAL A C 1
ATOM 710 O O . VAL A 1 88 ? 18.643 -5.559 -28.205 1.00 90.12 88 VAL A O 1
ATOM 713 N N . ASN A 1 89 ? 19.646 -4.151 -26.780 1.00 93.62 89 ASN A N 1
ATOM 714 C CA . ASN A 1 89 ? 20.285 -5.206 -26.000 1.00 93.62 89 ASN A CA 1
ATOM 715 C C . ASN A 1 89 ? 19.368 -5.633 -24.844 1.00 93.62 89 ASN A C 1
ATOM 717 O O . ASN A 1 89 ? 19.172 -4.884 -23.886 1.00 93.62 89 ASN A O 1
ATOM 721 N N . ALA A 1 90 ? 18.842 -6.856 -24.916 1.00 90.19 90 ALA A N 1
ATOM 722 C CA . ALA A 1 90 ? 17.926 -7.400 -23.916 1.00 90.19 90 ALA A CA 1
ATOM 723 C C . ALA A 1 90 ? 18.527 -7.466 -22.499 1.00 90.19 90 ALA A C 1
ATOM 725 O O . ALA A 1 90 ? 17.799 -7.289 -21.525 1.00 90.19 90 ALA A O 1
ATOM 726 N N . TYR A 1 91 ? 19.842 -7.668 -22.365 1.00 94.56 91 TYR A N 1
ATOM 727 C CA . TYR A 1 91 ? 20.502 -7.717 -21.057 1.00 94.56 91 TYR A CA 1
ATOM 728 C C . TYR A 1 91 ? 20.566 -6.341 -20.398 1.00 94.56 91 TYR A C 1
ATOM 730 O O . TYR A 1 91 ? 20.297 -6.226 -19.208 1.00 94.56 91 TYR A O 1
ATOM 738 N N . VAL A 1 92 ? 20.810 -5.288 -21.183 1.00 92.75 92 VAL A N 1
ATOM 739 C CA . VAL A 1 92 ? 20.788 -3.904 -20.683 1.00 92.75 92 VAL A CA 1
ATOM 740 C C . VAL A 1 92 ? 19.387 -3.534 -20.193 1.00 92.75 92 VAL A C 1
ATOM 742 O O . VAL A 1 92 ? 19.240 -2.950 -19.123 1.00 92.75 92 VAL A O 1
ATOM 745 N N . VAL A 1 93 ? 18.343 -3.914 -20.936 1.00 93.25 93 VAL A N 1
ATOM 746 C CA . VAL A 1 93 ? 16.949 -3.705 -20.508 1.00 93.25 93 VAL A CA 1
ATOM 747 C C . VAL A 1 93 ? 16.647 -4.495 -19.228 1.00 93.25 93 VAL A C 1
ATOM 749 O O . VAL A 1 93 ? 16.041 -3.957 -18.304 1.00 93.25 93 VAL A O 1
ATOM 752 N N . ALA A 1 94 ? 17.098 -5.748 -19.141 1.00 92.81 94 ALA A N 1
ATOM 753 C CA . ALA A 1 94 ? 16.894 -6.589 -17.965 1.00 92.81 94 ALA A CA 1
ATOM 754 C C . ALA A 1 94 ? 17.598 -6.047 -16.709 1.00 92.81 94 ALA A C 1
ATOM 756 O O . ALA A 1 94 ? 17.024 -6.115 -15.622 1.00 92.81 94 ALA A O 1
ATOM 757 N N . ASP A 1 95 ? 18.806 -5.494 -16.842 1.00 94.94 95 ASP A N 1
ATOM 758 C CA . ASP A 1 95 ? 19.517 -4.868 -15.724 1.00 94.94 95 ASP A CA 1
ATOM 759 C C . ASP A 1 95 ? 18.803 -3.590 -15.260 1.00 94.94 95 ASP A C 1
ATOM 761 O O . ASP A 1 95 ? 18.543 -3.444 -14.067 1.00 94.94 95 ASP A O 1
ATOM 765 N N . ARG A 1 96 ? 18.334 -2.741 -16.187 1.00 92.81 96 ARG A N 1
ATOM 766 C CA . ARG A 1 96 ? 17.514 -1.562 -15.845 1.00 92.81 96 ARG A CA 1
ATOM 767 C C . ARG A 1 96 ? 16.233 -1.938 -15.092 1.00 92.81 96 ARG A C 1
ATOM 769 O O . ARG A 1 96 ? 15.891 -1.294 -14.109 1.00 92.81 96 ARG A O 1
ATOM 776 N N . ILE A 1 97 ? 15.541 -3.005 -15.504 1.00 92.31 97 ILE A N 1
AT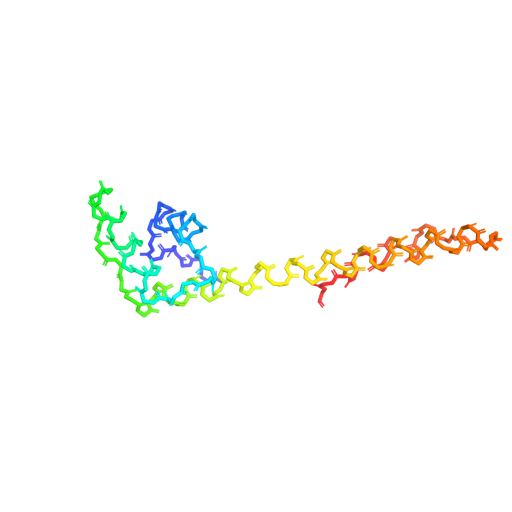OM 777 C CA . ILE A 1 97 ? 14.347 -3.507 -14.794 1.00 92.31 97 ILE A CA 1
ATOM 778 C C . ILE A 1 97 ? 14.702 -4.036 -13.397 1.00 92.31 97 ILE A C 1
ATOM 780 O O . ILE A 1 97 ? 13.908 -3.905 -12.465 1.00 92.31 97 ILE A O 1
ATOM 784 N N . ARG A 1 98 ? 15.874 -4.662 -13.237 1.00 91.06 98 ARG A N 1
ATOM 785 C CA . ARG A 1 98 ? 16.334 -5.178 -11.940 1.00 91.06 98 ARG A CA 1
ATOM 786 C C . ARG A 1 98 ? 16.619 -4.050 -10.952 1.00 91.06 98 ARG A C 1
ATOM 788 O O . ARG A 1 98 ? 16.351 -4.223 -9.764 1.00 91.06 98 ARG A O 1
ATOM 795 N N . ASP A 1 99 ? 17.156 -2.943 -11.447 1.00 91.62 99 ASP A N 1
ATOM 796 C CA . ASP A 1 99 ? 17.496 -1.775 -10.638 1.00 91.62 99 ASP A CA 1
ATOM 797 C C . ASP A 1 99 ? 16.307 -0.826 -10.420 1.00 91.62 99 ASP A C 1
ATOM 799 O O . ASP A 1 99 ? 16.360 0.009 -9.521 1.00 91.62 99 ASP A O 1
ATOM 803 N N . ALA A 1 100 ? 15.201 -1.011 -11.149 1.00 88.19 100 ALA A N 1
ATOM 804 C CA . ALA A 1 100 ? 13.982 -0.234 -10.959 1.00 88.19 100 ALA A CA 1
ATOM 805 C C . ALA A 1 100 ? 13.378 -0.429 -9.555 1.00 88.19 100 ALA A C 1
ATOM 807 O O . ALA A 1 100 ? 13.066 -1.554 -9.122 1.00 88.19 100 ALA A O 1
ATOM 808 N N . GLY A 1 101 ? 13.158 0.690 -8.866 1.00 71.81 101 GLY A N 1
ATOM 809 C CA . GLY A 1 101 ? 12.622 0.753 -7.508 1.00 71.81 101 GLY A CA 1
ATOM 810 C C . GLY A 1 101 ? 13.541 0.223 -6.398 1.00 71.81 101 GLY A C 1
ATOM 811 O O . GLY A 1 101 ? 13.013 -0.198 -5.364 1.00 71.81 101 GLY A O 1
ATOM 812 N N . ARG A 1 102 ? 14.867 0.186 -6.608 1.00 72.19 102 ARG A N 1
ATOM 813 C CA . ARG A 1 102 ? 15.867 -0.046 -5.545 1.00 72.19 102 ARG A CA 1
ATOM 814 C C . ARG A 1 102 ? 16.213 1.215 -4.763 1.00 72.19 102 ARG A C 1
ATOM 816 O O . ARG A 1 102 ? 16.218 2.309 -5.361 1.00 72.19 102 ARG A O 1
#

Radius of gyration: 20.42 Å; chains: 1; bounding box: 38×22×57 Å

pLDDT: mean 88.79, std 11.5, range [39.09, 96.56]

Secondary structure (DSSP, 8-state):
------SS-HHHHHHHHHH--TTS-HHHHHHHHHHHHHHTTPPPPPHHHHHHHHHHHHHHHHHHHHHHHHHHHHHHHHHHHHHTTPPP-HHHHHHHHHHTT-

Sequence (102 aa):
MVEIAPRYSAAILEAVRKLDDRSQPMAEVARRVGAAAAELGLPKPSYVHLRRLIVAHRERQDAERARRDEIREILYEAYLDLNRSRVVNAYVVADRIRDAGR